Protein AF-W1YKT2-F1 (afdb_monomer_lite)

Structure (mmCIF, N/CA/C/O backbone):
data_AF-W1YKT2-F1
#
_entry.id   AF-W1YKT2-F1
#
loop_
_atom_site.group_PDB
_atom_site.id
_atom_site.type_symbol
_atom_site.label_atom_id
_atom_site.label_alt_id
_atom_site.label_comp_id
_atom_site.label_asym_id
_atom_site.label_entity_id
_atom_site.label_seq_id
_atom_site.pdbx_PDB_ins_code
_atom_site.Cartn_x
_atom_site.Cartn_y
_atom_site.Cartn_z
_atom_site.occupancy
_atom_site.B_iso_or_equiv
_atom_site.auth_seq_id
_atom_site.auth_comp_id
_atom_site.auth_asym_id
_atom_site.auth_atom_id
_atom_site.pdbx_PDB_model_num
ATOM 1 N N . ALA A 1 1 ? -9.415 11.541 1.277 1.00 93.06 1 ALA A N 1
ATOM 2 C CA . ALA A 1 1 ? -9.042 12.576 2.263 1.00 93.06 1 ALA A CA 1
ATOM 3 C C . ALA A 1 1 ? -10.070 13.704 2.266 1.00 93.06 1 ALA A C 1
ATOM 5 O O . ALA A 1 1 ? -10.829 13.805 3.222 1.00 93.06 1 ALA A O 1
ATOM 6 N N . ASP A 1 2 ? -10.189 14.468 1.174 1.00 95.94 2 ASP A N 1
ATOM 7 C CA . ASP A 1 2 ? -11.061 15.653 1.122 1.00 95.94 2 ASP A CA 1
ATOM 8 C C . ASP A 1 2 ? -12.541 15.371 1.375 1.00 95.94 2 ASP A C 1
ATOM 10 O O . ASP A 1 2 ? -13.143 16.027 2.217 1.00 95.94 2 ASP A O 1
ATOM 14 N N . GLN A 1 3 ? -13.128 14.367 0.718 1.00 97.19 3 GLN A N 1
ATOM 15 C CA . GLN A 1 3 ? -14.551 14.039 0.898 1.00 97.19 3 GLN A CA 1
ATOM 16 C C . GLN A 1 3 ? -14.906 13.689 2.353 1.00 97.19 3 GLN A C 1
ATOM 18 O O . GLN A 1 3 ? -15.985 14.035 2.821 1.00 97.19 3 GLN A O 1
ATOM 23 N N . SER A 1 4 ? -13.984 13.052 3.078 1.00 95.94 4 SER A N 1
ATOM 24 C CA . SER A 1 4 ? -14.166 12.656 4.480 1.00 95.94 4 SER A CA 1
ATOM 25 C C . SER A 1 4 ? -13.654 13.699 5.480 1.00 95.94 4 SER A C 1
ATOM 27 O O . SER A 1 4 ? -13.774 13.478 6.676 1.00 95.94 4 SER A O 1
ATOM 29 N N . GLN A 1 5 ? -13.077 14.813 5.013 1.00 96.62 5 GLN A N 1
ATOM 30 C CA . GLN A 1 5 ? -12.481 15.867 5.848 1.00 96.62 5 GLN A CA 1
ATOM 31 C C . GLN A 1 5 ? -11.424 15.353 6.849 1.00 96.62 5 GLN A C 1
ATOM 33 O O . GLN A 1 5 ? -11.376 15.799 7.990 1.00 96.62 5 GLN A O 1
ATOM 38 N N . VAL A 1 6 ? -10.539 14.458 6.400 1.00 97.50 6 VAL A N 1
ATOM 39 C CA . VAL A 1 6 ? -9.417 13.913 7.196 1.00 97.50 6 VAL A CA 1
ATOM 40 C C . VAL A 1 6 ? -8.086 14.050 6.458 1.00 97.50 6 VAL A C 1
ATOM 42 O O . VAL A 1 6 ? -8.067 14.143 5.227 1.00 97.50 6 VAL A O 1
ATOM 45 N N . GLY A 1 7 ? -6.974 13.997 7.192 1.00 98.06 7 GLY A N 1
ATOM 46 C CA . GLY A 1 7 ? -5.653 13.741 6.621 1.00 98.06 7 GLY A CA 1
ATOM 47 C C . GLY A 1 7 ? -5.400 12.239 6.446 1.00 98.06 7 GLY A C 1
ATOM 48 O O . GLY A 1 7 ? -5.998 11.405 7.127 1.00 98.06 7 GLY A O 1
ATOM 49 N N . ILE A 1 8 ? -4.507 11.870 5.527 1.00 97.44 8 ILE A N 1
ATOM 50 C CA . ILE A 1 8 ? -4.037 10.487 5.358 1.00 97.44 8 ILE A CA 1
ATOM 51 C C . ILE A 1 8 ? -2.514 10.523 5.376 1.00 97.44 8 ILE A C 1
ATOM 53 O O . ILE A 1 8 ? -1.901 11.142 4.510 1.00 97.44 8 ILE A O 1
ATOM 57 N N . LYS A 1 9 ? -1.907 9.869 6.369 1.00 97.62 9 LYS A N 1
ATOM 58 C CA . LYS A 1 9 ? -0.460 9.668 6.426 1.00 97.62 9 LYS A CA 1
ATOM 59 C C . LYS A 1 9 ? -0.132 8.319 5.799 1.00 97.62 9 LYS A C 1
ATOM 61 O O . LYS A 1 9 ? -0.557 7.289 6.322 1.00 97.62 9 LYS A O 1
ATOM 66 N N . VAL A 1 10 ? 0.634 8.348 4.716 1.00 97.56 10 VAL A N 1
ATOM 67 C CA . VAL A 1 10 ? 1.115 7.164 3.997 1.00 97.56 10 VAL A CA 1
ATOM 68 C C . VAL A 1 10 ? 2.582 6.922 4.351 1.00 97.56 10 VAL A C 1
ATOM 70 O O . VAL A 1 10 ? 3.355 7.871 4.469 1.00 97.56 10 VAL A O 1
ATOM 73 N N . GLU A 1 11 ? 2.941 5.663 4.569 1.00 97.69 11 GLU A N 1
ATOM 74 C CA . GLU A 1 11 ? 4.315 5.183 4.665 1.00 97.69 11 GLU A CA 1
ATOM 75 C C . GLU A 1 11 ? 4.740 4.702 3.278 1.00 97.69 11 GLU A C 1
ATOM 77 O O . GLU A 1 11 ? 4.358 3.619 2.839 1.00 97.69 11 GLU A O 1
ATOM 82 N N . GLU A 1 12 ? 5.488 5.540 2.566 1.00 95.38 12 GLU A N 1
ATOM 83 C CA . GLU A 1 12 ? 5.869 5.299 1.172 1.00 95.38 12 GLU A CA 1
ATOM 84 C C . GLU A 1 12 ? 6.675 4.005 1.017 1.00 95.38 12 GLU A C 1
ATOM 86 O O . GLU A 1 12 ? 6.439 3.229 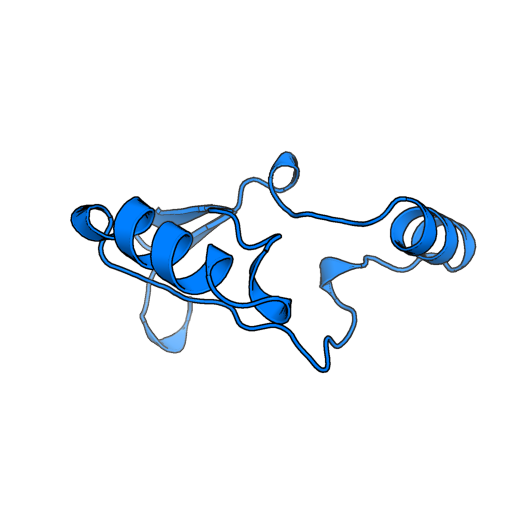0.094 1.00 95.38 12 GLU A O 1
ATOM 91 N N . THR A 1 13 ? 7.542 3.706 1.989 1.00 95.56 13 THR A N 1
ATOM 92 C CA . THR A 1 13 ? 8.366 2.488 1.988 1.00 95.56 13 THR A CA 1
ATOM 93 C C . THR A 1 13 ? 7.564 1.197 2.163 1.00 95.56 13 THR A C 1
ATOM 95 O O . THR A 1 13 ? 8.076 0.116 1.880 1.00 95.56 13 THR A O 1
ATOM 98 N N . ALA A 1 14 ? 6.309 1.289 2.614 1.00 97.44 14 ALA A N 1
ATOM 99 C CA . ALA A 1 14 ? 5.414 0.146 2.747 1.00 97.44 14 ALA A CA 1
ATOM 100 C C . ALA A 1 14 ? 4.632 -0.154 1.458 1.00 97.44 14 ALA A C 1
ATOM 102 O O . ALA A 1 14 ? 3.993 -1.202 1.375 1.00 97.44 14 ALA A O 1
ATOM 103 N N . ILE A 1 15 ? 4.639 0.744 0.466 1.00 97.44 15 ILE A N 1
ATOM 104 C CA . ILE A 1 15 ? 3.912 0.539 -0.789 1.00 97.44 15 ILE A CA 1
ATOM 105 C C . ILE A 1 15 ? 4.682 -0.479 -1.645 1.00 97.44 15 ILE A C 1
ATOM 107 O O . ILE A 1 15 ? 5.845 -0.243 -1.974 1.00 97.44 15 ILE A O 1
ATOM 111 N N . PRO A 1 16 ? 4.063 -1.603 -2.044 1.00 96.75 16 PRO A N 1
ATOM 112 C CA . PRO A 1 16 ? 4.737 -2.604 -2.851 1.00 96.75 16 PRO A CA 1
ATOM 113 C C . PRO A 1 16 ? 4.857 -2.097 -4.290 1.00 96.75 16 PRO A C 1
ATOM 115 O O . PRO A 1 16 ? 3.877 -2.069 -5.037 1.00 96.75 16 PRO A O 1
ATOM 118 N N . ILE A 1 17 ? 6.071 -1.707 -4.676 1.00 97.12 17 ILE A N 1
ATOM 119 C CA . ILE A 1 17 ? 6.436 -1.372 -6.053 1.00 97.12 17 ILE A CA 1
ATOM 120 C C . ILE A 1 17 ? 7.425 -2.426 -6.541 1.00 97.12 17 ILE A C 1
ATOM 122 O O . ILE A 1 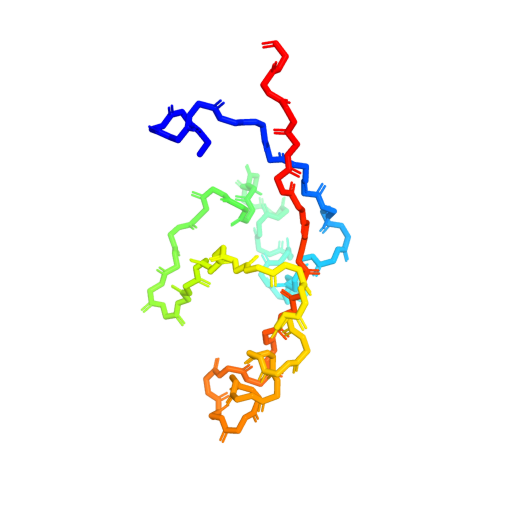17 ? 8.494 -2.607 -5.959 1.00 97.12 17 ILE A O 1
ATOM 126 N N . HIS A 1 18 ? 7.065 -3.147 -7.601 1.00 96.75 18 HIS A N 1
ATOM 127 C CA . HIS A 1 18 ? 7.958 -4.138 -8.201 1.00 96.75 18 HIS A CA 1
ATOM 128 C C . HIS A 1 18 ? 9.151 -3.443 -8.864 1.00 96.75 18 HIS A C 1
ATOM 130 O O . HIS A 1 18 ? 9.005 -2.384 -9.477 1.00 96.75 18 HIS A O 1
ATOM 136 N N . GLU A 1 19 ? 10.336 -4.044 -8.760 1.00 96.94 19 GLU A N 1
ATOM 137 C CA . GLU A 1 19 ? 11.597 -3.455 -9.238 1.00 96.94 19 GLU A CA 1
ATOM 138 C C . GLU A 1 19 ? 11.553 -3.099 -10.732 1.00 96.94 19 GLU A C 1
ATOM 140 O O . GLU A 1 19 ? 12.053 -2.054 -11.150 1.00 96.94 19 GLU A O 1
ATOM 145 N N . GLU A 1 20 ? 10.895 -3.929 -11.536 1.00 97.19 20 GLU A N 1
ATOM 146 C CA . GLU A 1 20 ? 10.656 -3.694 -12.961 1.00 97.19 20 GLU A CA 1
ATOM 147 C C . GLU A 1 20 ? 9.813 -2.437 -13.224 1.00 97.19 20 GLU A C 1
ATOM 149 O O . GLU A 1 20 ? 10.167 -1.625 -14.082 1.00 97.19 20 GLU A O 1
ATOM 154 N N . VAL A 1 21 ? 8.759 -2.211 -12.432 1.00 96.62 21 VAL A N 1
ATOM 155 C CA . VAL A 1 21 ? 7.925 -1.001 -12.508 1.00 96.62 21 VAL A CA 1
ATOM 156 C C . VAL A 1 21 ? 8.735 0.222 -12.089 1.00 96.62 21 VAL A C 1
ATOM 158 O O . VAL A 1 21 ? 8.736 1.225 -12.806 1.00 96.62 21 VAL A O 1
ATOM 161 N N . GLN A 1 22 ? 9.468 0.134 -10.973 1.00 96.81 22 GLN A N 1
ATOM 162 C CA . GLN A 1 22 ? 10.334 1.217 -10.501 1.00 96.81 22 GLN A CA 1
ATOM 163 C C . GLN A 1 22 ? 11.384 1.591 -11.553 1.00 96.81 22 GLN A C 1
ATOM 165 O O . GLN A 1 22 ? 11.595 2.770 -11.833 1.00 96.81 22 GLN A O 1
ATOM 170 N N . SER A 1 23 ? 12.022 0.595 -12.167 1.00 97.44 23 SER A N 1
ATOM 171 C CA . SER A 1 23 ? 13.051 0.800 -13.188 1.00 97.44 23 SER A CA 1
ATOM 172 C C . SER A 1 23 ? 12.501 1.540 -14.404 1.00 97.44 23 SER A C 1
ATOM 174 O O . SER A 1 23 ? 13.106 2.507 -14.866 1.00 97.44 23 SER A O 1
ATOM 176 N N . VAL A 1 24 ? 11.327 1.134 -14.896 1.0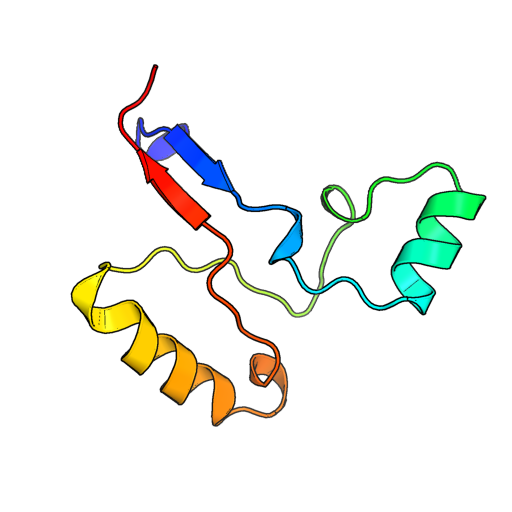0 97.62 24 VAL A N 1
ATOM 177 C CA . VAL A 1 24 ? 10.662 1.806 -16.020 1.00 97.62 24 VAL A CA 1
ATOM 178 C C . VAL A 1 24 ? 10.281 3.241 -15.655 1.00 97.62 24 VAL A C 1
ATOM 180 O O . VAL A 1 24 ? 10.552 4.158 -16.429 1.00 97.62 24 VAL A O 1
ATOM 183 N N . CYS A 1 25 ? 9.715 3.458 -14.465 1.00 97.38 25 CYS A N 1
ATOM 184 C CA . CYS A 1 25 ? 9.353 4.792 -13.986 1.00 97.38 25 CYS A CA 1
ATOM 185 C C . CYS A 1 25 ? 10.577 5.718 -13.893 1.00 97.38 25 CYS A C 1
ATOM 187 O O . CYS A 1 25 ? 10.525 6.846 -14.381 1.00 97.38 25 CYS A O 1
ATOM 189 N N . ASN A 1 26 ? 11.707 5.214 -13.383 1.00 96.50 26 ASN A N 1
ATOM 190 C CA . ASN A 1 26 ? 12.966 5.959 -13.300 1.00 96.50 26 ASN A CA 1
ATOM 191 C C . ASN A 1 26 ? 13.491 6.383 -14.681 1.00 96.50 26 ASN A C 1
ATOM 193 O O . ASN A 1 26 ? 13.964 7.505 -14.839 1.00 96.50 26 ASN A O 1
ATOM 197 N N . ILE A 1 27 ? 13.411 5.499 -15.682 1.00 97.62 27 ILE A N 1
ATOM 198 C CA . ILE A 1 27 ? 13.861 5.792 -17.053 1.00 97.62 27 ILE A CA 1
ATOM 199 C C . ILE A 1 27 ? 12.960 6.839 -17.716 1.00 97.62 27 ILE A C 1
ATOM 201 O O . ILE A 1 27 ? 13.450 7.731 -18.407 1.00 97.6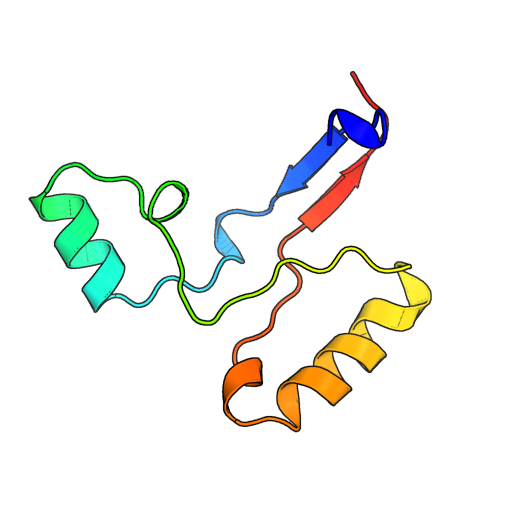2 27 ILE A O 1
ATOM 205 N N . LEU A 1 28 ? 11.645 6.721 -17.526 1.00 97.44 28 LEU A N 1
ATOM 206 C CA . LEU A 1 28 ? 10.655 7.577 -18.181 1.00 97.44 28 LEU A CA 1
ATOM 207 C C . LEU A 1 28 ? 10.406 8.901 -17.442 1.00 97.44 28 LEU A C 1
ATOM 209 O O . LEU A 1 28 ? 9.750 9.784 -17.992 1.00 97.44 28 LEU A O 1
ATOM 213 N N . GLY A 1 29 ? 10.929 9.055 -16.222 1.00 96.75 29 GLY A N 1
ATOM 214 C CA . GLY A 1 29 ? 10.686 10.228 -15.383 1.00 96.75 29 GLY A CA 1
ATOM 215 C C . GLY A 1 29 ? 9.267 10.272 -14.810 1.00 96.75 29 GLY A C 1
ATOM 216 O O . GLY A 1 29 ? 8.712 11.356 -14.637 1.00 96.75 29 GLY A O 1
ATOM 217 N N . TYR A 1 30 ? 8.671 9.106 -14.549 1.00 96.88 30 TYR A N 1
ATOM 218 C CA . TYR A 1 30 ? 7.350 8.981 -13.934 1.00 96.88 30 TYR A CA 1
ATOM 219 C C . TYR A 1 30 ? 7.442 8.608 -12.458 1.00 96.88 30 TYR A C 1
ATOM 221 O O . TYR A 1 30 ? 8.385 7.952 -12.023 1.00 96.88 30 TYR A O 1
ATOM 229 N N . ASP A 1 31 ? 6.415 8.996 -11.708 1.00 95.69 31 ASP A N 1
ATOM 230 C CA . ASP A 1 31 ? 6.168 8.512 -10.355 1.00 95.69 31 ASP A CA 1
ATOM 231 C C . ASP A 1 31 ? 5.111 7.390 -10.423 1.00 95.69 31 ASP A C 1
ATOM 233 O O . ASP A 1 31 ? 4.000 7.638 -10.915 1.00 95.69 31 ASP A O 1
ATOM 237 N N . PRO A 1 32 ? 5.418 6.162 -9.959 1.00 95.69 32 PRO A N 1
ATOM 238 C CA . PRO A 1 32 ? 4.485 5.039 -10.013 1.00 95.69 32 PRO A CA 1
ATOM 239 C C . PRO A 1 32 ? 3.179 5.296 -9.250 1.00 95.69 32 PRO A C 1
ATOM 241 O O . PRO A 1 32 ? 2.150 4.724 -9.609 1.00 95.69 32 PRO A O 1
ATOM 244 N N . LEU A 1 33 ? 3.179 6.173 -8.239 1.00 95.81 33 LEU A N 1
ATOM 245 C CA . LEU A 1 33 ? 1.986 6.493 -7.449 1.00 95.81 33 LEU A CA 1
ATOM 246 C C . LEU A 1 33 ? 0.935 7.290 -8.233 1.00 95.81 33 LEU A C 1
ATOM 248 O O . LEU A 1 33 ? -0.224 7.341 -7.822 1.00 95.81 33 LEU A O 1
ATOM 252 N N . TYR A 1 34 ? 1.317 7.883 -9.365 1.00 95.12 34 TYR A N 1
ATOM 253 C CA . TYR A 1 34 ? 0.422 8.653 -10.233 1.00 95.12 34 TYR A CA 1
ATOM 254 C C . TYR A 1 34 ? -0.047 7.872 -11.466 1.00 95.12 34 TYR A C 1
ATOM 256 O O . TYR A 1 34 ? -0.847 8.385 -12.251 1.00 95.12 34 TYR A O 1
ATOM 264 N N . LEU A 1 35 ? 0.424 6.636 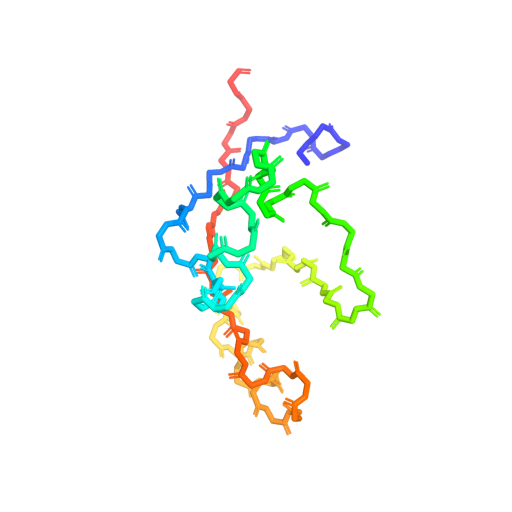-11.650 1.00 95.25 35 LEU A N 1
ATOM 265 C CA . LEU A 1 35 ? 0.013 5.790 -12.763 1.00 95.25 35 LEU A CA 1
ATOM 266 C C . LEU A 1 35 ? -1.290 5.044 -12.449 1.00 95.25 35 LEU A C 1
ATOM 268 O O . LEU A 1 35 ? -1.564 4.635 -11.318 1.00 95.25 35 LEU A O 1
ATOM 272 N N . ALA A 1 36 ? -2.111 4.855 -13.483 1.00 95.62 36 ALA A N 1
ATOM 273 C CA . ALA A 1 36 ? -3.359 4.117 -13.360 1.00 95.62 36 ALA A CA 1
ATOM 274 C C . ALA A 1 36 ? -3.092 2.638 -13.035 1.00 95.62 36 ALA A C 1
ATOM 276 O O . ALA A 1 36 ? -2.239 1.994 -13.643 1.00 95.62 36 ALA A O 1
ATOM 277 N N . ASN A 1 37 ? -3.866 2.096 -12.094 1.00 96.19 37 ASN A N 1
ATOM 278 C CA . ASN A 1 37 ? -3.883 0.675 -11.761 1.00 96.19 37 ASN A CA 1
ATOM 279 C C . ASN A 1 37 ? -5.228 0.075 -12.207 1.00 96.19 37 ASN A C 1
ATOM 281 O O . ASN A 1 37 ? -6.273 0.595 -11.827 1.00 96.19 37 ASN A O 1
ATOM 285 N N . GLU A 1 38 ? -5.220 -1.038 -12.949 1.00 95.62 38 GLU A N 1
ATOM 286 C CA . GLU A 1 38 ? -6.445 -1.684 -13.479 1.00 95.62 38 GLU A CA 1
ATOM 287 C C . GLU A 1 38 ? -6.862 -2.964 -12.724 1.00 95.62 38 GLU A C 1
ATOM 289 O O . GLU A 1 38 ? -7.750 -3.696 -13.151 1.00 95.62 38 GLU A O 1
ATOM 294 N N . GLY A 1 39 ? -6.242 -3.243 -11.574 1.00 95.69 39 GLY A N 1
ATOM 295 C CA . GLY A 1 39 ? -6.517 -4.448 -10.778 1.00 95.69 39 GLY A CA 1
ATOM 296 C C . GLY A 1 39 ? -6.204 -4.297 -9.291 1.00 95.69 39 GLY A C 1
ATOM 297 O O . GLY A 1 39 ? -5.872 -5.276 -8.632 1.00 95.69 39 GLY A O 1
ATOM 298 N N . LYS A 1 40 ? -6.235 -3.066 -8.767 1.00 97.19 40 LYS A N 1
ATOM 299 C CA . LYS A 1 40 ? -5.894 -2.748 -7.373 1.00 97.19 40 LYS A CA 1
ATOM 300 C C . LYS A 1 40 ? -7.011 -1.937 -6.725 1.00 97.19 40 LYS A C 1
ATOM 302 O O . LYS A 1 40 ? -7.750 -1.227 -7.402 1.00 97.19 40 LYS A O 1
ATOM 307 N N . VAL A 1 41 ? -7.108 -2.027 -5.403 1.00 97.06 41 VAL A N 1
ATOM 308 C CA . VAL A 1 41 ? -8.072 -1.273 -4.597 1.00 97.06 41 VAL A CA 1
ATOM 309 C C . VAL A 1 41 ? -7.373 -0.668 -3.384 1.00 97.06 41 VAL A C 1
ATOM 311 O O . VAL A 1 41 ? -6.479 -1.282 -2.807 1.00 97.06 41 VAL A O 1
ATOM 314 N N . VAL A 1 42 ? -7.796 0.534 -2.991 1.00 97.62 42 VAL A N 1
ATOM 315 C CA . VAL A 1 42 ? -7.426 1.154 -1.715 1.00 97.62 42 VAL A CA 1
ATOM 316 C C . VAL A 1 42 ? -8.585 0.952 -0.747 1.00 97.62 42 VAL A C 1
ATOM 318 O O . VAL A 1 42 ? -9.715 1.334 -1.050 1.00 97.62 42 VAL A O 1
ATOM 321 N N . LEU A 1 43 ? -8.310 0.365 0.416 1.00 98.19 43 LEU A N 1
ATOM 322 C CA . LEU A 1 43 ? -9.302 0.141 1.466 1.00 98.19 43 LEU A CA 1
ATOM 323 C C . LEU A 1 43 ? -8.958 0.981 2.697 1.00 98.19 43 LEU A C 1
ATOM 325 O O . LEU A 1 43 ? -7.809 1.018 3.131 1.00 98.19 43 LEU A O 1
ATOM 329 N N . ILE A 1 44 ? -9.970 1.630 3.269 1.00 98.12 44 ILE A N 1
ATOM 330 C CA . ILE A 1 44 ? -9.887 2.312 4.563 1.00 98.12 44 ILE A CA 1
ATOM 331 C C . ILE A 1 44 ? -10.756 1.509 5.523 1.00 98.12 44 ILE A C 1
ATOM 333 O O . ILE A 1 44 ? -11.937 1.296 5.251 1.00 98.12 44 ILE A O 1
ATOM 337 N N . VAL A 1 45 ? -10.164 1.028 6.613 1.00 98.12 45 VAL A N 1
ATOM 338 C CA . VAL A 1 45 ? -10.815 0.116 7.561 1.00 98.12 45 VAL A CA 1
ATOM 339 C C . VAL A 1 45 ? -10.579 0.575 8.992 1.00 98.12 45 VAL A C 1
ATOM 341 O O . VAL A 1 45 ? -9.627 1.307 9.266 1.00 98.12 45 VAL A O 1
ATOM 344 N N . GLU A 1 46 ? -11.435 0.123 9.907 1.00 98.12 46 GLU A N 1
ATOM 345 C CA . GLU A 1 46 ? -11.209 0.315 11.338 1.00 98.12 46 GLU A CA 1
ATOM 346 C C . GLU A 1 46 ? -9.867 -0.315 11.753 1.00 98.12 46 GLU A C 1
ATOM 348 O O . GLU A 1 46 ? -9.581 -1.456 11.363 1.00 98.12 46 GLU A O 1
ATOM 353 N N . PRO A 1 47 ? -9.040 0.364 12.574 1.00 97.88 47 PRO A N 1
ATOM 354 C CA . PRO A 1 47 ? -7.727 -0.154 12.951 1.00 97.88 47 PRO A CA 1
ATOM 355 C C . PRO A 1 47 ? -7.784 -1.561 13.561 1.00 97.88 47 PRO A C 1
ATOM 357 O O . PRO A 1 47 ? -6.909 -2.386 13.290 1.00 97.88 47 PRO A O 1
ATOM 360 N N . SER A 1 48 ? -8.839 -1.856 14.328 1.00 98.44 48 SER A N 1
ATOM 361 C CA . SER A 1 48 ? -9.050 -3.137 15.011 1.00 98.44 48 SER A CA 1
ATOM 362 C C . SER A 1 48 ? -9.222 -4.336 14.073 1.00 98.44 48 SER A C 1
ATOM 364 O O . SER A 1 48 ? -8.899 -5.450 14.481 1.00 98.44 48 SER A O 1
ATOM 366 N N . ILE A 1 49 ? -9.674 -4.131 12.830 1.00 98.50 49 ILE A N 1
ATOM 367 C CA . ILE A 1 49 ? -9.935 -5.216 11.865 1.00 98.50 49 ILE A CA 1
ATOM 368 C C . ILE A 1 49 ? -8.872 -5.325 10.766 1.00 98.50 49 ILE A C 1
ATOM 370 O O . ILE A 1 49 ? -8.969 -6.192 9.902 1.00 98.50 49 ILE A O 1
ATOM 374 N N . THR A 1 50 ? -7.834 -4.483 10.793 1.00 98.31 50 THR A N 1
ATOM 375 C CA . THR A 1 50 ? -6.792 -4.424 9.750 1.00 98.31 50 THR A CA 1
ATOM 376 C C . THR A 1 50 ? -6.211 -5.801 9.408 1.00 98.31 50 THR A C 1
ATOM 378 O O . THR A 1 50 ? -6.171 -6.192 8.244 1.00 98.31 50 THR A O 1
ATOM 381 N N . ASN A 1 51 ? -5.804 -6.569 10.424 1.00 98.38 51 ASN A N 1
ATOM 382 C CA . ASN A 1 51 ? -5.189 -7.886 10.225 1.00 98.38 51 ASN A CA 1
ATOM 383 C C . ASN A 1 51 ? -6.177 -8.929 9.691 1.00 98.38 51 ASN A C 1
ATOM 385 O O . ASN A 1 51 ? -5.788 -9.812 8.930 1.00 98.38 51 ASN A O 1
ATOM 389 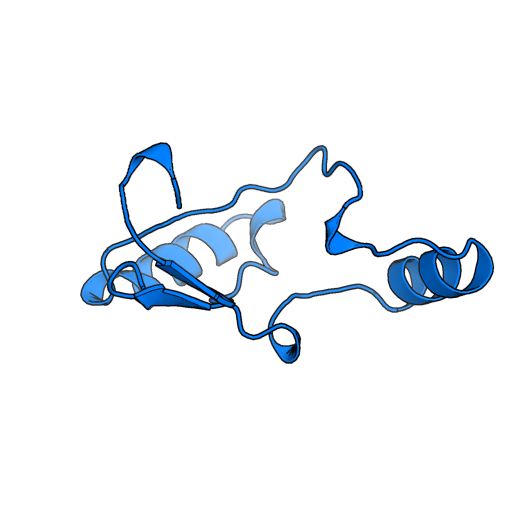N N . GLU A 1 52 ? -7.446 -8.840 10.086 1.00 98.62 52 GLU A N 1
ATOM 390 C CA . GLU A 1 52 ? -8.494 -9.725 9.580 1.00 98.62 52 GLU A CA 1
ATOM 391 C C . GLU A 1 52 ? -8.744 -9.463 8.094 1.00 98.62 52 GLU A C 1
ATOM 393 O O . GLU A 1 52 ? -8.749 -10.399 7.296 1.00 98.62 52 GLU A O 1
ATOM 398 N N . VAL A 1 53 ? -8.854 -8.190 7.709 1.00 98.62 53 VAL A N 1
ATOM 399 C CA . VAL A 1 53 ? -9.014 -7.776 6.311 1.00 98.62 53 VAL A CA 1
ATOM 400 C C . VAL A 1 53 ? -7.822 -8.229 5.473 1.00 98.62 53 VAL A C 1
ATOM 402 O O . VAL A 1 53 ? -8.024 -8.842 4.429 1.00 98.62 53 VAL A O 1
ATOM 405 N N . LEU A 1 54 ? -6.588 -8.008 5.938 1.00 98.62 54 LEU A N 1
ATOM 406 C CA . LEU A 1 54 ? -5.388 -8.481 5.237 1.00 98.62 54 LEU A CA 1
ATOM 407 C C . LEU A 1 54 ? -5.398 -10.002 5.063 1.00 98.62 54 LEU A C 1
ATOM 409 O O . LEU A 1 54 ? -5.181 -10.486 3.958 1.00 98.62 54 LEU A O 1
ATOM 413 N N . LYS A 1 55 ? -5.744 -10.756 6.112 1.00 98.69 55 LYS A N 1
ATOM 414 C CA . LYS A 1 55 ? -5.858 -12.218 6.037 1.00 98.69 55 LYS A CA 1
ATOM 415 C C . LYS A 1 55 ? -6.887 -12.666 4.995 1.00 98.69 55 LYS A C 1
ATOM 417 O O . LYS A 1 55 ? -6.647 -13.641 4.286 1.00 98.69 55 LYS A O 1
ATOM 422 N N . ILE A 1 56 ? -8.025 -11.976 4.903 1.00 98.50 56 ILE A N 1
ATOM 423 C CA . ILE A 1 56 ? -9.042 -12.250 3.882 1.00 98.50 56 ILE A CA 1
ATOM 424 C C . ILE A 1 56 ? -8.484 -11.945 2.490 1.00 98.50 56 ILE A C 1
ATOM 426 O O . ILE A 1 56 ? -8.583 -12.795 1.610 1.00 98.50 56 ILE A O 1
ATOM 430 N N . LEU A 1 57 ? -7.851 -10.787 2.285 1.00 98.44 57 LEU A N 1
ATOM 431 C CA . LEU A 1 57 ? -7.259 -10.416 0.995 1.00 98.44 57 LEU A CA 1
ATOM 432 C C . LEU A 1 57 ? -6.186 -11.413 0.549 1.00 98.44 57 LEU A C 1
ATOM 434 O O . LEU A 1 57 ? -6.201 -11.845 -0.600 1.00 98.44 57 LEU A O 1
ATOM 438 N N . HIS A 1 58 ? -5.325 -11.857 1.467 1.00 98.62 58 HIS A N 1
ATOM 439 C CA . HIS A 1 58 ? -4.286 -12.856 1.202 1.00 98.62 58 HIS A CA 1
ATOM 440 C C . HIS A 1 58 ? -4.837 -14.242 0.841 1.00 98.62 58 HIS A C 1
ATOM 442 O O . HIS A 1 58 ? -4.094 -15.065 0.313 1.00 98.62 58 HIS A O 1
ATOM 448 N N . SER A 1 59 ? -6.122 -14.519 1.096 1.00 98.38 59 SER A N 1
ATOM 449 C CA . SER A 1 59 ? -6.768 -15.755 0.632 1.00 98.38 59 SER A CA 1
ATOM 450 C C . SER A 1 59 ? -7.100 -15.743 -0.867 1.00 98.38 59 SER A C 1
ATOM 452 O O . SER A 1 59 ? -7.326 -16.803 -1.451 1.00 98.38 59 SER A O 1
ATOM 454 N N . PHE A 1 60 ? -7.088 -14.565 -1.500 1.00 98.06 60 PHE A N 1
ATOM 455 C CA . PHE A 1 60 ? -7.245 -14.395 -2.942 1.00 98.06 60 PHE A CA 1
ATOM 456 C C . PHE A 1 60 ? -5.878 -14.237 -3.601 1.00 98.06 60 PHE A C 1
ATOM 458 O O . PHE A 1 60 ? -4.991 -13.563 -3.076 1.00 98.06 60 PHE A O 1
ATOM 465 N N . LYS A 1 61 ? -5.714 -14.812 -4.795 1.00 97.44 61 LYS A N 1
ATOM 466 C CA . LYS A 1 61 ? -4.457 -14.719 -5.548 1.00 97.44 61 LYS A CA 1
ATOM 467 C C . LYS A 1 61 ? -4.100 -13.263 -5.860 1.00 97.44 61 LYS A C 1
ATOM 469 O O . LYS A 1 61 ? -2.944 -12.880 -5.775 1.00 97.44 61 LYS A O 1
ATOM 474 N N . GLU A 1 62 ? -5.094 -12.457 -6.204 1.00 96.88 62 GLU A N 1
ATOM 475 C CA . GLU A 1 62 ? -4.961 -11.047 -6.573 1.00 96.88 62 GLU A CA 1
ATOM 476 C C . GLU A 1 62 ? -4.645 -10.154 -5.363 1.00 96.88 62 GLU A C 1
ATOM 478 O O . GLU A 1 62 ? -4.116 -9.056 -5.518 1.00 96.88 62 GLU A O 1
ATOM 483 N N . GLY A 1 63 ? -4.975 -10.621 -4.156 1.00 97.81 63 GLY A N 1
ATOM 484 C CA . GLY A 1 63 ? -4.786 -9.895 -2.906 1.00 97.81 63 GLY A CA 1
ATOM 485 C C . GLY A 1 63 ? -3.548 -10.313 -2.120 1.00 97.81 63 GLY A C 1
ATOM 486 O O . GLY A 1 63 ? -3.339 -9.767 -1.043 1.00 97.81 63 GLY A O 1
ATOM 487 N N . SER A 1 64 ? -2.721 -11.241 -2.621 1.00 97.44 64 SER A N 1
ATOM 488 C CA . SER A 1 64 ? -1.586 -11.818 -1.878 1.00 97.44 64 SER A CA 1
ATOM 489 C C . SER A 1 64 ? -0.533 -10.798 -1.432 1.00 97.44 64 SER A C 1
ATOM 491 O O . SER A 1 64 ? 0.166 -11.035 -0.454 1.00 97.44 64 SER A O 1
ATOM 493 N N . GLU A 1 65 ? -0.430 -9.666 -2.129 1.00 98.00 65 GLU A N 1
ATOM 494 C CA . GLU A 1 65 ? 0.500 -8.570 -1.819 1.00 98.00 65 GLU A CA 1
ATOM 495 C C . GLU A 1 65 ? -0.181 -7.390 -1.103 1.00 98.00 65 GLU A C 1
ATOM 497 O O . GLU A 1 65 ? 0.397 -6.311 -0.988 1.00 98.00 65 GLU A O 1
ATOM 502 N N . ALA A 1 66 ? -1.422 -7.554 -0.633 1.00 98.50 66 ALA A N 1
ATOM 503 C CA . ALA A 1 66 ? -2.096 -6.514 0.134 1.00 98.50 66 ALA A CA 1
ATOM 504 C C . ALA A 1 66 ? -1.314 -6.205 1.419 1.00 98.50 66 ALA A C 1
ATOM 506 O O . ALA A 1 66 ? -0.939 -7.110 2.167 1.00 98.50 66 ALA A O 1
ATOM 507 N N . VAL A 1 67 ? -1.095 -4.921 1.696 1.00 98.44 67 VAL A N 1
ATOM 508 C CA . VAL A 1 67 ? -0.341 -4.451 2.863 1.00 98.44 67 VAL A CA 1
ATOM 509 C C . VAL A 1 67 ? -0.964 -3.181 3.434 1.00 98.44 67 VAL A C 1
ATOM 511 O O . VAL A 1 67 ? -1.616 -2.410 2.729 1.00 98.44 67 VAL A O 1
ATOM 514 N N . LEU A 1 68 ? -0.766 -2.960 4.733 1.00 98.44 68 LEU A N 1
ATOM 515 C CA . LEU A 1 68 ? -1.105 -1.695 5.376 1.00 98.44 68 LEU A CA 1
ATOM 516 C C . LEU A 1 68 ? -0.066 -0.638 4.981 1.00 98.44 68 LEU A C 1
ATOM 518 O O . LEU A 1 68 ? 1.097 -0.765 5.349 1.00 98.44 68 LEU A O 1
ATOM 522 N N . ILE A 1 69 ? -0.499 0.422 4.298 1.00 98.31 69 ILE A N 1
ATOM 523 C CA . ILE A 1 69 ? 0.396 1.492 3.820 1.00 98.31 69 ILE A CA 1
ATOM 524 C C . ILE A 1 69 ? 0.274 2.801 4.604 1.00 98.31 69 ILE A C 1
ATOM 526 O O . ILE A 1 69 ? 0.923 3.780 4.264 1.00 98.31 69 ILE A O 1
ATOM 530 N N . GLY A 1 70 ? -0.586 2.891 5.620 1.00 97.88 70 GLY A N 1
ATOM 531 C CA . GLY A 1 70 ? -0.800 4.168 6.297 1.00 97.88 70 GLY A CA 1
ATOM 532 C C . GLY A 1 70 ? -1.991 4.200 7.236 1.00 97.88 70 GLY A C 1
ATOM 533 O O . GLY A 1 70 ? -2.542 3.170 7.613 1.00 97.88 70 GLY A O 1
ATOM 534 N N . LYS A 1 71 ? -2.379 5.414 7.629 1.00 98.19 71 LYS A N 1
ATOM 535 C CA . LYS A 1 71 ? -3.517 5.666 8.519 1.00 98.19 71 LYS A CA 1
ATOM 536 C C . LYS A 1 71 ? -4.138 7.034 8.273 1.00 98.19 71 LYS A C 1
ATOM 538 O O . LYS A 1 71 ? -3.460 7.971 7.846 1.00 98.19 71 LYS A O 1
ATOM 543 N N . THR A 1 72 ? -5.418 7.163 8.598 1.00 97.75 72 THR A N 1
ATOM 544 C CA . THR A 1 72 ? -6.071 8.468 8.702 1.00 97.75 72 THR A CA 1
ATOM 545 C C . THR A 1 72 ? -5.549 9.223 9.923 1.00 97.75 72 THR A C 1
ATOM 547 O O . THR A 1 72 ? -5.179 8.625 10.935 1.00 97.75 72 THR A O 1
ATOM 550 N N . ILE A 1 73 ? -5.515 10.543 9.818 1.00 97.44 73 ILE A N 1
ATOM 551 C CA . ILE A 1 73 ? -5.176 11.481 10.888 1.00 97.44 73 ILE A CA 1
ATOM 552 C C . ILE A 1 73 ? -6.168 12.645 10.845 1.00 97.44 73 ILE A C 1
ATOM 554 O O . ILE A 1 73 ? -6.890 12.811 9.855 1.00 97.44 73 ILE A O 1
ATOM 558 N N . ASP A 1 74 ? -6.181 13.470 11.887 1.00 95.69 74 ASP A N 1
ATOM 559 C CA . ASP A 1 74 ? -6.946 14.714 11.863 1.00 95.69 74 ASP A CA 1
ATOM 560 C C . ASP A 1 74 ? -6.502 15.594 10.688 1.00 95.69 74 ASP A C 1
ATOM 562 O O . ASP A 1 74 ? -5.344 15.568 10.255 1.00 95.69 74 ASP A O 1
ATOM 566 N N . LYS A 1 75 ? -7.453 16.335 10.119 1.00 86.12 75 LYS A N 1
ATOM 567 C CA . LYS A 1 75 ? -7.161 17.266 9.031 1.00 86.12 75 LYS A CA 1
ATOM 568 C C . LYS A 1 75 ? -6.390 18.458 9.604 1.00 86.12 75 LYS A C 1
ATOM 570 O O . LYS A 1 75 ? -6.851 19.064 10.568 1.00 86.12 75 LYS A O 1
ATOM 575 N N . ASN A 1 76 ? -5.226 18.746 9.019 1.00 66.81 76 ASN A N 1
ATOM 576 C CA . ASN A 1 76 ? -4.451 19.955 9.318 1.00 66.81 76 ASN A CA 1
ATOM 577 C C . ASN A 1 76 ? -5.217 21.220 8.922 1.00 66.81 76 ASN A C 1
ATOM 579 O O . ASN A 1 76 ? -5.907 21.179 7.874 1.00 66.81 76 ASN A O 1
#

Secondary structure (DSSP, 8-state):
-GGGT-EEEE-GGGS---HHHHHHHHHHT--GGGS--SS-------GGGHHHHHHHHHTSGGGTT----EEEE---

pLDDT: mean 96.72, std 3.84, range [66.81, 98.69]

Foldseek 3Di:
DVVVQWDKDFQPVLDDDDPVNVVVCVVVVHDPVPDDDPQDDDDADDPVCVVVVLVVLCVDPSSVSPDDGTHIHHHD

Sequence (76 aa):
ADQSQVGIKVEETAIPIHEEVQSVCNILGYDPLYLANEGKVVLIVEPSITNEVLKILHSFKEGSEAVLIGKTIDKN

Organism: NCBI:txid408170

InterPro domains:
  IPR010918 PurM-like, C-terminal domain [PF02769] (1-75)
  IPR011854 Carbamoyl dehydratase HypE [PTHR30303] (1-74)
  IPR036676 PurM-like, C-terminal domain superfamily [G3DSA:3.90.650.10] (1-76)
  IPR036676 PurM-like, C-terminal domain superfamily [SSF56042] (2-76)

Radius of gyration: 14.34 Å; chains: 1; bounding box: 28×36×33 Å